Protein AF-A0A521SYB2-F1 (afdb_monomer_lite)

Radius of gyration: 20.26 Å; chains: 1; bounding box: 66×24×45 Å

Sequence (127 aa):
MSANQDSFREWINAKYIEWMMSMGKKRPLYAFAEFLGVTQATLSLWMSGRREPNHDHTFRLAKLFGPEIFVITKMFEGLDSRHKFVSENWQLIDEKDREQIIEIIERGLERKSNKLTSLKSADETGS

pLDDT: mean 84.71, std 14.53, range [30.47, 97.56]

Secondary structure (DSSP, 8-state):
------SHHHHHHHHHHHHHHHTTS---HHHHHHHHTS-HHHHHHHHTTS----HHHHHHHHHHH-THHHHHTTTTTT--HHHHHHHHHGGGS-HHHHHHHHHHHHHHHHHHHHHHHHHHHHHTT--

Structure (mmCIF, N/CA/C/O backbone):
data_AF-A0A521SYB2-F1
#
_entry.id   AF-A0A521SYB2-F1
#
loop_
_atom_site.group_PDB
_atom_site.id
_atom_site.type_symbol
_atom_site.label_atom_id
_atom_site.label_alt_id
_atom_site.label_comp_id
_atom_site.label_asym_id
_atom_site.label_entity_id
_atom_site.label_seq_id
_atom_site.pdbx_PDB_ins_code
_atom_site.Cartn_x
_atom_site.Cartn_y
_atom_site.Cartn_z
_atom_site.occupancy
_atom_site.B_iso_or_equiv
_atom_site.auth_seq_id
_atom_site.auth_comp_id
_atom_site.auth_asym_id
_atom_site.auth_atom_id
_atom_site.pdbx_PDB_model_num
ATOM 1 N N . MET A 1 1 ? 23.751 6.183 0.035 1.00 30.47 1 MET A N 1
ATOM 2 C CA . MET A 1 1 ? 22.923 7.394 -0.127 1.00 30.47 1 MET A CA 1
ATOM 3 C C . MET A 1 1 ? 21.590 6.947 -0.699 1.00 30.47 1 MET A C 1
ATOM 5 O O . MET A 1 1 ? 21.530 6.683 -1.891 1.00 30.47 1 MET A O 1
ATOM 9 N N . SER A 1 2 ? 20.572 6.742 0.137 1.00 38.06 2 SER A N 1
ATOM 10 C CA . SER A 1 2 ? 19.229 6.439 -0.370 1.00 38.06 2 SER A CA 1
ATOM 11 C C . SER A 1 2 ? 18.606 7.748 -0.833 1.00 38.06 2 SER A C 1
ATOM 13 O O . SER A 1 2 ? 18.546 8.700 -0.058 1.00 38.06 2 SER A O 1
ATOM 15 N N . ALA A 1 3 ? 18.248 7.818 -2.114 1.00 44.66 3 ALA A N 1
ATOM 16 C CA . ALA A 1 3 ? 17.574 8.971 -2.687 1.00 44.66 3 ALA A CA 1
ATOM 17 C C . ALA A 1 3 ? 16.296 9.262 -1.891 1.00 44.66 3 ALA A C 1
ATOM 19 O O . ALA A 1 3 ? 15.541 8.341 -1.578 1.00 44.66 3 ALA A O 1
ATOM 20 N N . ASN A 1 4 ? 16.083 10.534 -1.567 1.00 49.03 4 ASN A N 1
ATOM 21 C CA . ASN A 1 4 ? 14.836 11.038 -1.011 1.00 49.03 4 ASN A CA 1
ATOM 22 C C . ASN A 1 4 ? 13.726 10.727 -2.033 1.00 49.03 4 ASN A C 1
ATOM 24 O O . ASN A 1 4 ? 13.674 11.346 -3.094 1.00 49.03 4 ASN A O 1
ATOM 28 N N . GLN A 1 5 ? 12.945 9.671 -1.806 1.00 59.47 5 GLN A N 1
ATOM 29 C CA . GLN A 1 5 ? 11.836 9.302 -2.685 1.00 59.47 5 GLN A CA 1
ATOM 30 C C . GLN A 1 5 ? 10.593 10.030 -2.215 1.00 59.47 5 GLN A C 1
ATOM 32 O O . GLN A 1 5 ? 9.821 9.518 -1.408 1.00 59.47 5 GLN A O 1
ATOM 37 N N . ASP A 1 6 ? 10.426 11.240 -2.732 1.00 71.69 6 ASP A N 1
ATOM 38 C CA . ASP A 1 6 ? 9.353 12.136 -2.313 1.00 71.69 6 ASP A CA 1
ATOM 39 C C . ASP A 1 6 ? 8.010 11.795 -2.993 1.00 71.69 6 ASP A C 1
ATOM 41 O O . ASP A 1 6 ? 6.967 12.302 -2.584 1.00 71.69 6 ASP A O 1
ATOM 45 N N . SER A 1 7 ? 8.001 10.909 -4.005 1.00 88.69 7 SER A N 1
ATOM 46 C CA . SER A 1 7 ? 6.786 10.492 -4.722 1.00 88.69 7 SER A CA 1
ATOM 47 C C . SER A 1 7 ? 6.645 8.976 -4.914 1.00 88.69 7 SER A C 1
ATOM 49 O O . SER A 1 7 ? 7.619 8.251 -5.144 1.00 88.69 7 SER A O 1
ATOM 51 N N . PHE A 1 8 ? 5.395 8.490 -4.936 1.00 93.38 8 PHE A N 1
ATOM 52 C CA . PHE A 1 8 ? 5.083 7.087 -5.245 1.00 93.38 8 PHE A CA 1
ATOM 53 C C . PHE A 1 8 ? 5.659 6.633 -6.592 1.00 93.38 8 PHE A C 1
ATOM 55 O O . PHE A 1 8 ? 6.155 5.512 -6.710 1.00 93.38 8 PHE A O 1
ATOM 62 N N . ARG A 1 9 ? 5.646 7.513 -7.602 1.00 95.50 9 ARG A N 1
ATOM 63 C CA . ARG A 1 9 ? 6.233 7.248 -8.921 1.00 95.50 9 ARG A CA 1
ATOM 64 C C . ARG A 1 9 ? 7.713 6.885 -8.811 1.00 95.50 9 ARG A C 1
ATOM 66 O O . ARG A 1 9 ? 8.150 5.908 -9.412 1.00 95.50 9 ARG A O 1
ATOM 73 N N . GLU A 1 10 ? 8.503 7.679 -8.099 1.00 94.38 10 GLU A N 1
ATOM 74 C CA . GLU A 1 10 ? 9.941 7.418 -7.949 1.00 94.38 10 GLU A CA 1
ATOM 75 C C . GLU A 1 10 ? 10.190 6.136 -7.164 1.00 94.38 10 GLU A C 1
ATOM 77 O O . GLU A 1 10 ? 11.016 5.317 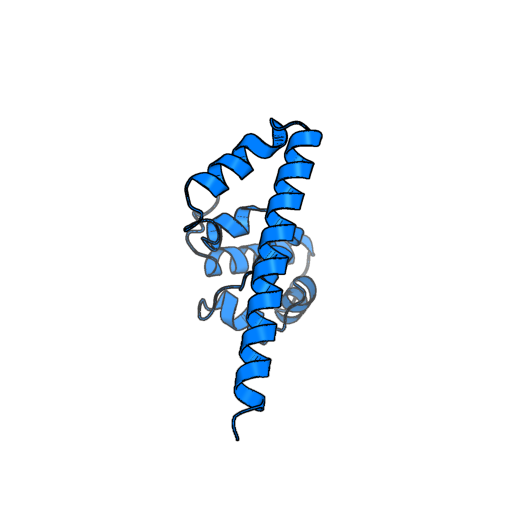-7.575 1.00 94.38 10 GLU A O 1
ATOM 82 N N . TRP A 1 11 ? 9.410 5.91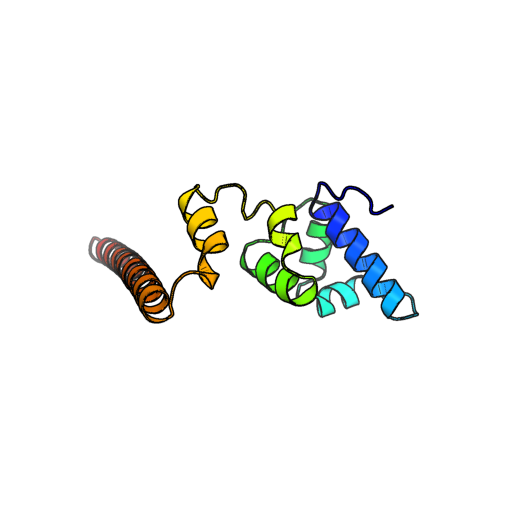8 -6.105 1.00 95.12 11 TRP A N 1
ATOM 83 C CA . TRP A 1 11 ? 9.489 4.703 -5.306 1.00 95.12 11 TRP A CA 1
ATOM 84 C C . TRP A 1 11 ? 9.205 3.443 -6.126 1.00 95.12 11 TRP A C 1
ATOM 86 O O . TRP A 1 11 ? 10.025 2.525 -6.141 1.00 95.12 11 TRP A O 1
ATOM 96 N N . ILE A 1 12 ? 8.109 3.398 -6.893 1.00 96.25 12 ILE A N 1
ATOM 97 C CA . ILE A 1 12 ? 7.763 2.194 -7.665 1.00 96.25 12 ILE A CA 1
ATOM 98 C C . ILE A 1 12 ? 8.771 1.920 -8.792 1.00 96.25 12 ILE A C 1
ATOM 100 O O . ILE A 1 12 ? 9.068 0.761 -9.089 1.00 96.25 12 ILE A O 1
ATOM 104 N N . ASN A 1 13 ? 9.356 2.969 -9.385 1.00 95.69 13 ASN A N 1
ATOM 105 C CA . ASN A 1 13 ? 10.437 2.829 -10.363 1.00 95.69 13 ASN A CA 1
ATOM 106 C C . ASN A 1 13 ? 11.703 2.232 -9.730 1.00 95.69 13 ASN A C 1
ATOM 108 O O . ASN A 1 13 ? 12.340 1.369 -10.333 1.00 95.69 13 ASN A O 1
ATOM 112 N N . ALA A 1 14 ? 12.058 2.634 -8.510 1.00 94.88 14 ALA A N 1
ATOM 113 C CA . ALA A 1 14 ? 13.192 2.041 -7.811 1.00 94.88 14 ALA A CA 1
ATOM 114 C C . ALA A 1 14 ? 12.928 0.595 -7.387 1.00 94.88 14 ALA A C 1
ATOM 116 O O . ALA A 1 14 ? 13.791 -0.251 -7.606 1.00 94.88 14 ALA A O 1
ATOM 117 N N . LYS A 1 15 ? 11.728 0.272 -6.884 1.00 95.06 15 LYS A N 1
ATOM 118 C CA . LYS A 1 15 ? 11.361 -1.118 -6.564 1.00 95.06 15 LYS A CA 1
ATOM 119 C C . LYS A 1 15 ? 11.429 -2.025 -7.789 1.00 95.06 15 LYS A C 1
ATOM 121 O O . LYS A 1 15 ? 11.872 -3.163 -7.671 1.0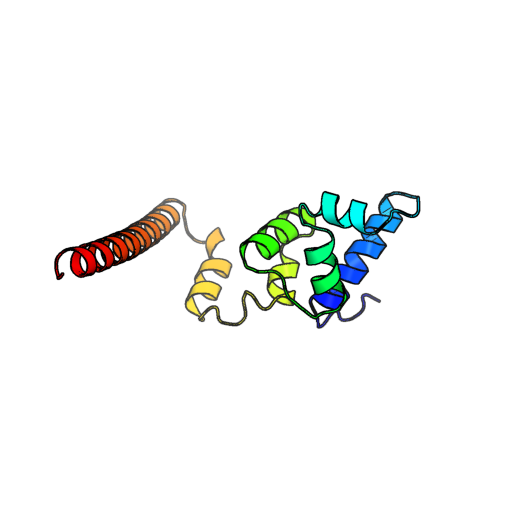0 95.06 15 LYS A O 1
ATOM 126 N N . TYR A 1 16 ? 11.068 -1.525 -8.974 1.00 95.12 16 TYR A N 1
ATOM 127 C CA . TYR A 1 16 ? 11.274 -2.262 -10.223 1.00 95.12 16 TYR A CA 1
ATOM 128 C C . TYR A 1 16 ? 12.758 -2.552 -10.478 1.00 95.12 16 TYR A C 1
ATOM 130 O O . TYR A 1 16 ? 13.119 -3.675 -10.823 1.00 95.12 16 TYR A O 1
ATOM 138 N N . ILE A 1 17 ? 13.627 -1.557 -10.285 1.00 93.50 17 ILE A N 1
ATOM 139 C CA . ILE A 1 17 ? 15.074 -1.705 -10.459 1.00 93.50 17 ILE A CA 1
ATOM 140 C C . ILE A 1 17 ? 15.655 -2.702 -9.443 1.00 93.50 17 ILE A C 1
ATOM 142 O O . ILE A 1 17 ? 16.373 -3.616 -9.842 1.00 93.50 17 ILE A O 1
ATOM 146 N N . GLU A 1 18 ? 15.309 -2.580 -8.162 1.00 93.69 18 GLU A N 1
ATOM 147 C CA . GLU A 1 18 ? 15.717 -3.507 -7.096 1.00 93.69 18 GLU A CA 1
ATOM 148 C C . GLU A 1 18 ? 15.271 -4.944 -7.395 1.00 93.69 18 GLU A C 1
ATOM 150 O O . GLU A 1 18 ? 16.069 -5.881 -7.331 1.00 93.69 18 GLU A O 1
ATOM 155 N N . TRP A 1 19 ? 14.010 -5.117 -7.797 1.00 94.31 19 TRP A N 1
ATOM 156 C CA . TRP A 1 19 ? 13.450 -6.410 -8.181 1.00 94.31 19 TRP A CA 1
ATOM 157 C C . TRP A 1 19 ? 14.128 -6.999 -9.426 1.00 94.31 19 TRP A C 1
ATOM 159 O O . TRP A 1 19 ? 14.390 -8.198 -9.490 1.00 94.31 19 TRP A O 1
ATOM 169 N N . MET A 1 20 ? 14.473 -6.174 -10.419 1.00 92.25 20 MET A N 1
ATOM 170 C CA . MET A 1 20 ? 15.253 -6.636 -11.570 1.00 92.25 20 MET A CA 1
ATOM 171 C C . MET A 1 20 ? 16.657 -7.092 -11.161 1.00 92.25 20 MET A C 1
ATOM 173 O O . MET A 1 20 ? 17.139 -8.104 -11.674 1.00 92.25 20 MET A O 1
ATOM 177 N N . MET A 1 21 ? 17.314 -6.361 -10.254 1.00 90.31 21 MET A N 1
ATOM 178 C CA . MET A 1 21 ? 18.651 -6.712 -9.774 1.00 90.31 21 MET A CA 1
ATOM 179 C C . MET A 1 21 ? 18.644 -8.024 -8.984 1.00 90.31 21 MET A C 1
ATOM 181 O O . MET A 1 21 ? 19.523 -8.858 -9.200 1.00 90.31 21 MET A O 1
ATOM 185 N N . SER A 1 22 ? 17.634 -8.258 -8.139 1.00 90.81 22 SER A N 1
ATOM 186 C CA . SER A 1 22 ? 17.533 -9.492 -7.344 1.00 90.81 22 SER A CA 1
ATOM 187 C C . SER A 1 22 ? 17.323 -10.751 -8.195 1.00 90.81 22 SER A C 1
ATOM 189 O O . SER A 1 22 ? 17.715 -11.844 -7.797 1.00 90.81 22 SER A O 1
ATOM 191 N N . MET A 1 23 ? 16.762 -10.605 -9.399 1.00 87.88 23 MET A N 1
ATOM 192 C CA . MET A 1 23 ? 16.523 -11.708 -10.336 1.00 87.88 23 MET A CA 1
ATOM 193 C C . MET A 1 23 ? 17.751 -12.084 -11.185 1.00 87.88 23 MET A C 1
ATOM 195 O O . MET A 1 23 ? 17.687 -13.054 -11.945 1.00 87.88 23 MET A O 1
ATOM 199 N N . GLY A 1 24 ? 18.844 -11.311 -11.127 1.00 83.25 24 GLY A N 1
ATOM 200 C CA . GLY A 1 24 ? 20.096 -11.579 -11.853 1.00 83.25 24 GLY A CA 1
ATOM 201 C C . GLY A 1 24 ? 20.010 -11.490 -13.386 1.00 83.25 24 GLY A C 1
ATOM 202 O O . GLY A 1 24 ? 20.988 -11.769 -14.077 1.00 83.25 24 GLY A O 1
ATOM 203 N N . LYS A 1 25 ? 18.856 -11.109 -13.948 1.00 82.62 25 LYS A N 1
ATOM 204 C CA . LYS A 1 25 ? 18.644 -10.929 -15.392 1.00 82.62 25 LYS A CA 1
ATOM 205 C C . LYS A 1 25 ? 17.607 -9.849 -15.667 1.00 82.62 25 LYS A C 1
ATOM 207 O O . LYS A 1 25 ? 16.662 -9.682 -14.899 1.00 82.62 25 LYS A O 1
ATOM 212 N N . LYS A 1 26 ? 17.740 -9.167 -16.811 1.00 80.31 26 LYS A N 1
ATOM 213 C CA . LYS A 1 26 ? 16.740 -8.194 -17.274 1.00 80.31 26 LYS A CA 1
ATOM 214 C C . LYS A 1 26 ? 15.383 -8.885 -17.403 1.00 80.31 26 LYS A C 1
ATOM 216 O O . LYS A 1 26 ? 15.237 -9.845 -18.162 1.00 80.31 26 LYS A O 1
ATOM 221 N N . ARG A 1 27 ? 14.395 -8.393 -16.659 1.00 88.44 27 ARG A N 1
ATOM 222 C CA . ARG A 1 27 ? 12.999 -8.808 -16.780 1.00 88.44 27 ARG A CA 1
ATOM 223 C C . ARG A 1 27 ? 12.185 -7.665 -17.380 1.00 88.44 27 ARG A C 1
ATOM 225 O O . ARG A 1 27 ? 12.483 -6.509 -17.106 1.00 88.44 27 ARG A O 1
ATOM 232 N N . PRO A 1 28 ? 11.201 -7.978 -18.229 1.00 92.12 28 PRO A N 1
ATOM 233 C CA . PRO A 1 28 ? 10.330 -6.977 -18.822 1.00 92.12 28 PRO A CA 1
ATOM 234 C C . PRO A 1 28 ? 9.312 -6.462 -17.803 1.00 92.12 28 PRO A C 1
ATOM 236 O O . PRO A 1 28 ? 8.984 -7.135 -16.824 1.00 92.12 28 PRO A O 1
ATOM 239 N N . LEU A 1 29 ? 8.748 -5.291 -18.091 1.00 91.25 29 LEU A N 1
ATOM 240 C CA . LEU A 1 29 ? 7.821 -4.610 -17.193 1.00 91.25 29 LEU A CA 1
ATOM 241 C C . LEU A 1 29 ? 6.549 -5.422 -16.884 1.00 91.25 29 LEU A C 1
ATOM 243 O O . LEU A 1 29 ? 6.033 -5.349 -15.772 1.00 91.25 29 LEU A O 1
ATOM 247 N N . TYR A 1 30 ? 6.056 -6.222 -17.836 1.00 94.94 30 TYR A N 1
ATOM 248 C CA . TYR A 1 30 ? 4.871 -7.058 -17.611 1.00 94.94 30 TYR A CA 1
ATOM 249 C C . TYR A 1 30 ? 5.101 -8.098 -16.503 1.00 94.94 30 TYR A C 1
ATOM 251 O O . TYR A 1 30 ? 4.202 -8.342 -15.709 1.00 94.94 30 TYR A O 1
ATOM 259 N N . ALA A 1 31 ? 6.314 -8.648 -16.392 1.00 95.56 31 ALA A N 1
ATOM 260 C CA . ALA A 1 31 ? 6.638 -9.631 -15.363 1.00 95.56 31 ALA A CA 1
ATOM 261 C C . ALA A 1 31 ? 6.668 -8.987 -13.969 1.00 95.56 31 ALA A C 1
ATOM 263 O O . ALA A 1 31 ? 6.329 -9.627 -12.977 1.00 95.56 31 ALA A O 1
ATOM 264 N N . PHE A 1 32 ? 7.037 -7.703 -13.890 1.00 96.31 32 PHE A N 1
ATOM 265 C CA . PHE A 1 32 ? 6.907 -6.951 -12.648 1.00 96.31 32 PHE A CA 1
ATOM 266 C C . PHE A 1 32 ? 5.435 -6.688 -12.316 1.00 96.31 32 PHE A C 1
ATOM 268 O O . PHE A 1 32 ? 5.034 -6.875 -11.176 1.00 96.31 32 PHE A O 1
ATOM 275 N N . ALA A 1 33 ? 4.599 -6.346 -13.302 1.00 96.88 33 ALA A N 1
ATOM 276 C CA . ALA A 1 33 ? 3.158 -6.186 -13.085 1.00 96.88 33 ALA A CA 1
ATOM 277 C C . ALA A 1 33 ? 2.510 -7.465 -12.526 1.00 96.88 33 ALA A C 1
ATOM 279 O O . ALA A 1 33 ? 1.755 -7.395 -11.557 1.00 96.88 33 ALA A O 1
ATOM 280 N N . GLU A 1 34 ? 2.873 -8.626 -13.077 1.00 96.12 34 GLU A N 1
ATOM 281 C CA . GLU A 1 34 ? 2.443 -9.937 -12.576 1.00 96.12 34 GLU A CA 1
ATOM 282 C C . GLU A 1 34 ? 2.907 -10.184 -11.138 1.00 96.12 34 GLU A C 1
ATOM 284 O O . GLU A 1 34 ? 2.100 -10.582 -10.302 1.00 96.12 34 GLU A O 1
ATOM 289 N N . PHE A 1 35 ? 4.172 -9.885 -10.822 1.00 95.00 35 PHE A N 1
ATOM 290 C CA . PHE A 1 35 ? 4.703 -9.991 -9.459 1.00 95.00 35 PHE A CA 1
ATOM 291 C C . PHE A 1 35 ? 3.929 -9.118 -8.458 1.00 95.00 35 PHE A C 1
ATOM 293 O O . PHE A 1 35 ? 3.667 -9.541 -7.335 1.00 95.00 35 PHE A O 1
ATOM 300 N N . LEU A 1 36 ? 3.521 -7.919 -8.876 1.00 95.75 36 LEU A N 1
ATOM 301 C CA . LEU A 1 36 ? 2.706 -7.010 -8.069 1.00 95.75 36 LEU A CA 1
ATOM 302 C C . LEU A 1 36 ? 1.218 -7.402 -8.016 1.00 95.75 36 LEU A C 1
ATOM 304 O O . LEU A 1 36 ? 0.458 -6.817 -7.242 1.00 95.75 36 LEU A O 1
ATOM 308 N N . GLY A 1 37 ? 0.779 -8.350 -8.849 1.00 95.50 37 GLY A N 1
ATOM 309 C CA . GLY A 1 37 ? -0.624 -8.739 -8.976 1.00 95.50 37 GLY A CA 1
ATOM 310 C C . GLY A 1 37 ? -1.509 -7.654 -9.598 1.00 95.50 37 GLY A C 1
ATOM 311 O O . GLY A 1 37 ? -2.672 -7.521 -9.209 1.00 95.50 37 GLY A O 1
ATOM 312 N N . VAL A 1 38 ? -0.972 -6.858 -10.532 1.00 96.44 38 VAL A N 1
ATOM 313 C CA . VAL A 1 38 ? -1.700 -5.792 -11.245 1.00 96.44 38 VAL A CA 1
ATOM 314 C C . VAL A 1 38 ? -1.559 -5.917 -12.758 1.00 96.44 38 VAL A C 1
ATOM 316 O O . VAL A 1 38 ? -0.665 -6.582 -13.274 1.00 96.44 38 VAL A O 1
ATOM 319 N N . THR A 1 39 ? -2.432 -5.237 -13.504 1.00 96.75 39 THR A N 1
ATOM 320 C CA . THR A 1 39 ? -2.293 -5.175 -14.965 1.00 96.75 39 THR A CA 1
ATOM 321 C C . THR A 1 39 ? -1.087 -4.323 -15.369 1.00 96.75 39 THR A C 1
ATOM 323 O O . THR A 1 39 ? -0.731 -3.353 -14.691 1.00 96.75 39 THR A O 1
ATOM 326 N N . GLN A 1 40 ? -0.496 -4.618 -16.529 1.00 96.31 40 GLN A N 1
ATOM 327 C CA . GLN A 1 40 ? 0.583 -3.799 -17.090 1.00 96.31 40 GLN A CA 1
ATOM 328 C C . GLN A 1 40 ? 0.145 -2.344 -17.334 1.00 96.31 40 GLN A C 1
ATOM 330 O O . GLN A 1 40 ? 0.939 -1.423 -17.144 1.00 96.31 40 GLN A O 1
ATOM 335 N N . ALA A 1 41 ? -1.120 -2.120 -17.705 1.00 96.88 41 ALA A N 1
ATOM 336 C CA . ALA A 1 41 ? -1.675 -0.780 -17.879 1.00 96.88 41 ALA A CA 1
ATOM 337 C C . ALA A 1 41 ? -1.693 -0.001 -16.553 1.00 96.88 41 ALA A C 1
ATOM 339 O O . ALA A 1 41 ? -1.251 1.146 -16.509 1.00 96.88 41 ALA A O 1
ATOM 340 N N . THR A 1 42 ? -2.129 -0.641 -15.461 1.00 97.06 42 THR A N 1
ATOM 341 C CA . THR A 1 42 ? -2.090 -0.059 -14.110 1.00 97.06 42 THR A CA 1
ATOM 342 C C . THR A 1 42 ? -0.667 0.345 -13.732 1.00 97.06 42 THR A C 1
ATOM 344 O O . THR A 1 42 ? -0.433 1.494 -13.360 1.00 97.06 42 THR A O 1
ATOM 347 N N . LEU A 1 43 ? 0.294 -0.568 -13.896 1.00 97.56 43 LEU A N 1
ATOM 348 C CA . LEU A 1 43 ? 1.694 -0.305 -13.575 1.00 97.56 43 LEU A CA 1
ATOM 349 C C . LEU A 1 43 ? 2.293 0.820 -14.436 1.00 97.56 43 LEU A C 1
ATOM 351 O O . LEU A 1 43 ? 3.043 1.655 -13.937 1.00 97.56 43 LEU A O 1
ATOM 355 N N . SER A 1 44 ? 1.935 0.893 -15.719 1.00 96.75 44 SER A N 1
ATOM 356 C CA . SER A 1 44 ? 2.391 1.969 -16.606 1.00 96.75 44 SER A CA 1
ATOM 357 C C . SER A 1 44 ? 1.888 3.348 -16.152 1.00 96.75 44 SER A C 1
ATOM 359 O O . SER A 1 44 ? 2.648 4.322 -16.141 1.00 96.75 44 SER A O 1
ATOM 361 N N . LEU A 1 45 ? 0.630 3.444 -15.705 1.00 97.50 45 LEU A N 1
ATOM 362 C CA . LEU A 1 45 ? 0.082 4.687 -15.150 1.00 97.50 45 LEU A CA 1
ATOM 363 C C . LEU A 1 45 ? 0.793 5.099 -13.854 1.00 97.50 45 LEU A C 1
ATOM 365 O O . LEU A 1 45 ? 1.063 6.283 -13.654 1.00 97.50 45 LEU A O 1
ATOM 369 N N . TRP A 1 46 ? 1.143 4.126 -13.015 1.00 97.12 46 TRP A N 1
ATOM 370 C CA . TRP A 1 46 ? 1.903 4.335 -11.782 1.00 97.12 46 TRP A CA 1
ATOM 371 C C . TRP A 1 46 ? 3.315 4.851 -12.048 1.00 97.12 46 TRP A C 1
ATOM 373 O O . TRP A 1 46 ? 3.714 5.885 -11.517 1.00 97.12 46 TRP A O 1
ATOM 383 N N . MET A 1 47 ? 4.059 4.185 -12.931 1.00 95.81 47 MET A N 1
ATOM 384 C CA . MET A 1 47 ? 5.445 4.554 -13.238 1.00 95.81 47 MET A CA 1
ATOM 385 C C . MET A 1 47 ? 5.568 5.870 -14.007 1.00 95.81 47 MET A C 1
ATOM 387 O O . MET A 1 47 ? 6.610 6.519 -13.935 1.00 95.81 47 MET A O 1
ATOM 391 N N . SER A 1 48 ? 4.512 6.289 -14.709 1.00 96.12 48 SER A N 1
ATOM 392 C CA . SER A 1 48 ? 4.438 7.617 -15.333 1.00 96.12 48 SER A CA 1
ATOM 393 C C . SER A 1 48 ? 3.966 8.711 -14.370 1.00 96.12 48 SER A C 1
ATOM 395 O O . SER A 1 48 ? 4.072 9.892 -14.696 1.00 96.12 48 SER A O 1
ATOM 397 N N . GLY A 1 49 ? 3.459 8.348 -13.187 1.00 94.44 49 GLY A N 1
ATOM 398 C CA . GLY A 1 49 ? 2.861 9.281 -12.228 1.00 94.44 49 GLY A CA 1
ATOM 399 C C . GLY A 1 49 ? 1.506 9.835 -12.670 1.00 94.44 49 GLY A C 1
ATOM 400 O O . GLY A 1 49 ? 1.022 10.797 -12.086 1.00 94.44 49 GLY A O 1
ATOM 401 N N . ARG A 1 50 ? 0.876 9.248 -13.696 1.00 94.56 50 ARG A N 1
ATOM 402 C CA . ARG A 1 50 ? -0.477 9.631 -14.135 1.00 94.56 50 ARG A CA 1
ATOM 403 C C . ARG A 1 50 ? -1.557 9.171 -13.161 1.00 94.56 50 ARG A C 1
ATOM 405 O O . ARG A 1 50 ? -2.680 9.663 -13.222 1.00 94.56 50 ARG A O 1
ATOM 412 N N . ARG A 1 51 ? -1.247 8.182 -12.322 1.00 93.75 51 ARG A N 1
ATOM 413 C CA . ARG A 1 51 ? -2.161 7.628 -11.327 1.00 93.75 51 ARG A CA 1
ATOM 414 C C . ARG A 1 51 ? -1.382 7.096 -10.131 1.00 93.75 51 ARG A C 1
ATOM 416 O O . ARG A 1 51 ? -0.328 6.497 -10.311 1.00 93.75 51 ARG A O 1
ATOM 423 N N . GLU A 1 52 ? -1.954 7.236 -8.946 1.00 92.38 52 GLU A N 1
ATOM 424 C CA . GLU A 1 52 ? -1.478 6.604 -7.712 1.00 92.38 52 GLU A CA 1
ATOM 425 C C . GLU A 1 52 ? -2.273 5.323 -7.386 1.00 92.38 52 GLU A C 1
ATOM 427 O O . GLU A 1 52 ? -3.367 5.105 -7.930 1.00 92.38 52 GLU A O 1
ATOM 432 N N . PRO A 1 53 ? -1.738 4.417 -6.550 1.00 93.50 53 PRO A N 1
ATOM 433 C CA . PRO A 1 53 ? -2.466 3.245 -6.094 1.00 93.50 53 PRO A CA 1
ATOM 434 C C . PRO A 1 53 ? -3.656 3.683 -5.238 1.00 93.50 53 PRO A C 1
ATOM 436 O O . PRO A 1 53 ? -3.620 4.686 -4.534 1.00 93.50 53 PRO A O 1
ATOM 439 N N . ASN A 1 54 ? -4.735 2.909 -5.300 1.00 89.44 54 ASN A N 1
ATOM 440 C CA . ASN A 1 54 ? -5.835 3.055 -4.350 1.00 89.44 54 ASN A CA 1
ATOM 441 C C . ASN A 1 54 ? -5.520 2.262 -3.068 1.00 89.44 54 ASN A C 1
ATOM 443 O O . ASN A 1 54 ? -4.513 1.561 -3.005 1.00 89.44 54 ASN A O 1
ATOM 447 N N . HIS A 1 55 ? -6.422 2.306 -2.084 1.00 85.25 55 HIS A N 1
ATOM 448 C CA . HIS A 1 55 ? -6.280 1.553 -0.832 1.00 85.25 55 HIS A CA 1
ATOM 449 C C . HIS A 1 55 ? -5.932 0.071 -1.031 1.00 85.25 55 HIS A C 1
ATOM 451 O O . HIS A 1 55 ? -4.945 -0.388 -0.463 1.00 85.25 55 HIS A O 1
ATOM 457 N N . ASP A 1 56 ? -6.684 -0.670 -1.854 1.00 87.19 56 ASP A N 1
ATOM 458 C CA . ASP A 1 56 ? -6.428 -2.105 -2.065 1.00 87.19 56 ASP A CA 1
ATOM 459 C C . ASP A 1 56 ? -5.027 -2.360 -2.643 1.00 87.19 56 ASP A C 1
ATOM 461 O O . ASP A 1 56 ? -4.274 -3.196 -2.142 1.00 87.19 56 ASP A O 1
ATOM 465 N N . HIS A 1 57 ? -4.631 -1.583 -3.651 1.00 93.75 57 HIS A N 1
ATOM 466 C CA . HIS A 1 57 ? -3.299 -1.680 -4.236 1.00 93.75 57 HIS A CA 1
ATOM 467 C C . HIS A 1 57 ? -2.197 -1.319 -3.232 1.00 93.75 57 HIS A C 1
ATOM 469 O O . HIS A 1 57 ? -1.203 -2.037 -3.153 1.00 93.75 57 HIS A O 1
ATOM 475 N N . THR A 1 58 ? -2.370 -0.263 -2.435 1.00 92.06 58 THR A N 1
ATOM 476 C CA . THR A 1 58 ? -1.395 0.130 -1.408 1.00 92.06 58 THR A CA 1
ATOM 477 C C . THR A 1 58 ? -1.227 -0.964 -0.357 1.00 92.06 58 THR A C 1
ATOM 479 O O . THR A 1 58 ? -0.097 -1.309 -0.022 1.00 92.06 58 THR A O 1
ATOM 482 N N . PHE A 1 59 ? -2.317 -1.590 0.098 1.00 87.19 59 PHE A N 1
ATOM 483 C CA . PHE A 1 59 ? -2.245 -2.725 1.023 1.00 87.19 59 PHE A CA 1
ATOM 484 C C . PHE A 1 59 ? -1.495 -3.924 0.431 1.00 87.19 59 PHE A C 1
ATOM 486 O O . PHE A 1 59 ? -0.691 -4.548 1.124 1.00 87.19 59 PHE A O 1
ATOM 493 N N . ARG A 1 60 ? -1.720 -4.258 -0.845 1.00 91.69 60 ARG A N 1
ATOM 494 C CA . ARG A 1 60 ? -0.984 -5.348 -1.513 1.00 91.69 60 ARG A CA 1
ATOM 495 C C . ARG A 1 60 ? 0.502 -5.040 -1.627 1.00 91.69 60 ARG A C 1
ATOM 497 O O . ARG A 1 60 ? 1.330 -5.883 -1.299 1.00 91.69 60 ARG A O 1
ATOM 504 N N . LEU A 1 61 ? 0.836 -3.827 -2.049 1.00 94.25 61 LEU A N 1
ATOM 505 C CA . LEU A 1 61 ? 2.219 -3.384 -2.155 1.00 94.25 61 LEU A CA 1
ATOM 506 C C . LEU A 1 61 ? 2.907 -3.356 -0.782 1.00 94.25 61 LEU A C 1
ATOM 508 O O . LEU A 1 61 ? 4.069 -3.739 -0.690 1.00 94.25 61 LEU A O 1
ATOM 512 N N . ALA A 1 62 ? 2.187 -3.009 0.289 1.00 92.19 62 ALA A N 1
ATOM 513 C CA . ALA A 1 62 ? 2.714 -3.059 1.650 1.00 92.19 62 ALA A CA 1
ATOM 514 C C . ALA A 1 62 ? 3.068 -4.487 2.094 1.00 92.19 62 ALA A C 1
ATOM 516 O O . ALA A 1 62 ? 4.070 -4.688 2.775 1.00 92.19 62 ALA A O 1
ATOM 517 N N . LYS A 1 63 ? 2.296 -5.498 1.669 1.00 90.44 63 LYS A N 1
ATOM 518 C CA . LYS A 1 63 ? 2.629 -6.912 1.921 1.00 90.44 63 LYS A CA 1
ATOM 519 C C . LYS A 1 63 ? 3.900 -7.361 1.194 1.00 90.44 63 LYS A C 1
ATOM 521 O O . LYS A 1 63 ? 4.575 -8.260 1.681 1.00 90.44 63 LYS A O 1
ATOM 526 N N . LEU A 1 64 ? 4.208 -6.769 0.038 1.00 93.31 64 LEU A N 1
ATOM 527 C CA . LEU A 1 64 ? 5.378 -7.126 -0.773 1.00 93.31 64 LEU A CA 1
ATOM 528 C C . LEU A 1 64 ? 6.645 -6.377 -0.353 1.00 93.31 64 LEU A C 1
ATOM 530 O O . LEU A 1 64 ? 7.725 -6.960 -0.351 1.00 93.31 64 LEU A O 1
ATOM 534 N N . PHE A 1 65 ? 6.519 -5.091 -0.025 1.00 92.88 65 PHE A N 1
ATOM 535 C CA . PHE A 1 65 ? 7.663 -4.193 0.152 1.00 92.88 65 PHE A CA 1
ATOM 536 C C . PHE A 1 65 ? 7.763 -3.563 1.539 1.00 92.88 65 PHE A C 1
ATOM 538 O O . PHE A 1 65 ? 8.769 -2.928 1.829 1.00 92.88 65 PHE A O 1
ATOM 545 N N . GLY A 1 66 ? 6.759 -3.745 2.396 1.00 89.12 66 GLY A N 1
ATOM 546 C CA . GLY A 1 66 ? 6.723 -3.177 3.738 1.00 89.12 66 GLY A CA 1
ATOM 547 C C . GLY A 1 66 ? 5.846 -1.924 3.867 1.00 89.12 66 GLY A C 1
ATOM 548 O O . GLY A 1 66 ? 5.343 -1.377 2.882 1.00 89.12 66 GLY A O 1
ATOM 549 N N . PRO A 1 67 ? 5.632 -1.456 5.109 1.00 85.81 67 PRO A N 1
ATOM 550 C CA . PRO A 1 67 ? 4.654 -0.414 5.432 1.00 85.81 67 PRO A CA 1
ATOM 551 C C . PRO A 1 67 ? 5.057 0.998 4.978 1.00 85.81 67 PRO A C 1
ATOM 553 O O . PRO A 1 67 ? 4.226 1.903 5.004 1.00 85.81 67 PRO A O 1
ATOM 556 N N . GLU A 1 68 ? 6.300 1.205 4.535 1.00 85.19 68 GLU A N 1
ATOM 557 C CA . GLU A 1 68 ? 6.810 2.486 4.021 1.00 85.19 68 GLU A CA 1
ATOM 558 C C . GLU A 1 68 ? 5.923 3.099 2.929 1.00 85.19 68 GLU A C 1
ATOM 560 O O . GLU A 1 68 ? 5.768 4.319 2.857 1.00 85.19 68 GLU A O 1
ATOM 565 N N . ILE A 1 69 ? 5.259 2.261 2.126 1.00 88.50 69 ILE A N 1
ATOM 566 C CA . ILE A 1 69 ? 4.376 2.730 1.060 1.00 88.50 69 ILE A CA 1
ATOM 567 C C . ILE A 1 69 ? 3.208 3.578 1.581 1.00 88.50 69 ILE A C 1
ATOM 569 O O . ILE A 1 69 ? 2.750 4.478 0.879 1.00 88.50 69 ILE A O 1
ATOM 573 N N . PHE A 1 70 ? 2.728 3.353 2.805 1.00 86.50 70 PHE A N 1
ATOM 574 C CA . PHE A 1 70 ? 1.639 4.157 3.362 1.00 86.50 70 PHE A CA 1
ATOM 575 C C . PHE A 1 70 ? 2.054 5.609 3.629 1.00 86.50 70 PHE A C 1
ATOM 577 O O . PHE A 1 70 ? 1.229 6.514 3.509 1.00 86.50 70 PHE A O 1
ATOM 584 N N . VAL A 1 71 ? 3.333 5.837 3.943 1.00 85.44 71 VAL A N 1
ATOM 585 C CA . VAL A 1 71 ? 3.906 7.184 4.071 1.00 85.44 71 VAL A CA 1
ATOM 586 C C . VAL A 1 71 ? 4.033 7.821 2.689 1.00 85.44 71 VAL A C 1
ATOM 588 O O . VAL A 1 71 ? 3.592 8.945 2.481 1.00 85.44 71 VAL A O 1
ATOM 591 N N . ILE A 1 72 ? 4.556 7.068 1.721 1.00 88.19 72 ILE A N 1
ATOM 592 C CA . ILE A 1 72 ? 4.824 7.546 0.355 1.00 88.19 72 ILE A CA 1
ATOM 593 C C . ILE A 1 72 ? 3.541 7.897 -0.399 1.00 88.19 72 ILE A C 1
ATOM 595 O O . ILE A 1 72 ? 3.482 8.893 -1.111 1.00 88.19 72 ILE A O 1
ATOM 599 N N . THR A 1 73 ? 2.499 7.085 -0.231 1.00 86.38 73 THR A N 1
ATOM 600 C CA . THR A 1 73 ? 1.168 7.331 -0.809 1.00 86.38 73 THR A CA 1
ATOM 601 C C . THR A 1 73 ? 0.356 8.324 0.006 1.00 86.38 73 THR A C 1
ATOM 603 O O . THR A 1 73 ? -0.804 8.564 -0.321 1.00 86.38 73 THR A O 1
ATOM 606 N N . LYS A 1 74 ? 0.932 8.865 1.092 1.00 83.06 74 LYS A N 1
ATOM 607 C CA . LYS A 1 74 ? 0.267 9.817 1.983 1.00 83.06 74 LYS A CA 1
ATOM 608 C C . LYS A 1 74 ? -1.078 9.287 2.479 1.00 83.06 74 LYS A C 1
ATOM 610 O O . LYS A 1 74 ? -1.950 10.044 2.876 1.00 83.06 74 LYS A O 1
ATOM 615 N N . MET A 1 75 ? -1.242 7.966 2.509 1.00 74.12 75 MET A N 1
ATOM 616 C CA . MET A 1 75 ? -2.476 7.308 2.933 1.00 74.12 75 MET A CA 1
ATOM 617 C C . MET A 1 75 ? -2.716 7.492 4.435 1.00 74.12 75 MET A C 1
ATOM 619 O O . MET A 1 75 ? -3.827 7.310 4.927 1.00 74.12 75 MET A O 1
ATOM 623 N N . PHE A 1 76 ? -1.666 7.892 5.153 1.00 64.62 76 PHE A N 1
ATOM 624 C CA . PHE A 1 76 ? -1.737 8.358 6.526 1.00 64.62 76 PHE A CA 1
ATOM 625 C C . PHE A 1 76 ? -1.879 9.886 6.673 1.00 64.62 76 PHE A C 1
ATOM 627 O O . PHE A 1 76 ? -2.220 10.350 7.762 1.00 64.62 76 PHE A O 1
ATOM 634 N N . GLU A 1 77 ? -1.679 10.681 5.614 1.00 57.88 77 GLU A N 1
ATOM 635 C CA . GLU A 1 77 ? -1.978 12.118 5.633 1.00 57.88 77 GLU A CA 1
ATOM 636 C C . GLU A 1 77 ? -3.500 12.302 5.563 1.00 57.88 77 GLU A C 1
ATOM 638 O O . GLU A 1 77 ? -4.136 12.066 4.542 1.00 57.88 77 GLU A O 1
ATOM 643 N N . GLY A 1 78 ? -4.101 12.681 6.690 1.00 50.50 78 GLY A N 1
ATOM 644 C CA . GLY A 1 78 ? -5.558 12.752 6.847 1.00 50.50 78 GLY A CA 1
ATOM 645 C C . GLY A 1 78 ? -6.106 11.773 7.881 1.00 50.50 78 GLY A C 1
ATOM 646 O O . GLY A 1 78 ? -7.285 11.848 8.226 1.00 50.50 78 GLY A O 1
ATOM 647 N N . LEU A 1 79 ? -5.255 10.907 8.441 1.00 53.44 79 LEU A N 1
ATOM 648 C CA . LEU A 1 79 ? -5.562 10.289 9.719 1.00 53.44 79 LEU A CA 1
ATOM 649 C C . LEU A 1 79 ? -5.626 11.393 10.762 1.00 53.44 79 LEU A C 1
ATOM 651 O O . LEU A 1 79 ? -4.625 12.056 11.045 1.00 53.44 79 LEU A O 1
ATOM 655 N N . ASP A 1 80 ? -6.811 11.606 11.321 1.00 66.06 80 ASP A N 1
ATOM 656 C CA . ASP A 1 80 ? -6.916 12.495 12.460 1.00 66.06 80 ASP A CA 1
ATOM 657 C C . ASP A 1 80 ? -6.028 11.981 13.609 1.00 66.06 80 ASP A C 1
ATOM 659 O O . ASP A 1 80 ? -5.638 10.806 13.670 1.00 66.06 80 ASP A O 1
ATOM 663 N N . SER A 1 81 ? -5.682 12.886 14.521 1.00 70.00 81 SER A N 1
ATOM 664 C CA . SER A 1 81 ? -4.785 12.612 15.646 1.00 70.00 81 SER A CA 1
ATOM 665 C C . SER A 1 81 ? -5.172 11.371 16.461 1.00 70.00 81 SER A C 1
ATOM 667 O O . SER A 1 81 ? -4.300 10.759 17.075 1.00 70.00 81 SER A O 1
ATOM 669 N N . ARG A 1 82 ? -6.442 10.946 16.433 1.00 77.88 82 ARG A N 1
ATOM 670 C CA . ARG A 1 82 ? -6.945 9.772 17.152 1.00 77.88 82 ARG A CA 1
ATOM 671 C C . ARG A 1 82 ? -6.518 8.474 16.481 1.00 77.88 82 ARG A C 1
ATOM 673 O O . ARG A 1 82 ? -6.122 7.551 17.182 1.00 77.88 82 ARG A O 1
ATOM 680 N N . HIS A 1 83 ? -6.535 8.389 15.151 1.00 75.56 83 HIS A N 1
ATOM 681 C CA . HIS A 1 83 ? -6.075 7.170 14.477 1.00 75.56 83 HIS A CA 1
ATOM 682 C C . HIS A 1 83 ? -4.568 6.967 14.665 1.00 75.56 83 HIS A C 1
ATOM 684 O O . HIS A 1 83 ? -4.125 5.852 14.941 1.00 75.56 83 HIS A O 1
ATOM 690 N N . LYS A 1 84 ? -3.777 8.045 14.577 1.00 72.31 84 LYS A N 1
ATOM 691 C CA . LYS A 1 84 ? -2.341 7.986 14.885 1.00 72.31 84 LYS A CA 1
ATOM 692 C C . LYS A 1 84 ? -2.109 7.509 16.322 1.00 72.31 84 LYS A C 1
ATOM 694 O O . LYS A 1 84 ? -1.352 6.567 16.530 1.00 72.31 84 LYS A O 1
ATOM 699 N N . PHE A 1 85 ? -2.827 8.093 17.283 1.00 81.00 85 PHE A N 1
ATOM 700 C CA . PHE A 1 85 ? -2.746 7.713 18.692 1.00 81.00 85 PHE A CA 1
ATOM 701 C C . PHE A 1 85 ? -3.051 6.226 18.915 1.00 81.00 85 PHE A C 1
ATOM 703 O O . PHE A 1 85 ? -2.267 5.535 19.560 1.00 81.00 85 PHE A O 1
ATOM 710 N N . VAL A 1 86 ? -4.145 5.707 18.347 1.00 85.94 86 VAL A N 1
ATOM 711 C CA . VAL A 1 86 ? -4.499 4.284 18.483 1.00 85.94 86 VAL A CA 1
ATOM 712 C C . VAL A 1 86 ? -3.425 3.391 17.860 1.00 85.94 86 VAL A C 1
ATOM 714 O O . VAL A 1 86 ? -3.012 2.420 18.486 1.00 85.94 86 VAL A O 1
ATOM 717 N N . SER A 1 87 ? -2.921 3.731 16.670 1.00 81.38 87 SER A N 1
ATOM 718 C CA . SER A 1 87 ? -1.896 2.930 15.990 1.00 81.38 87 SER A CA 1
ATOM 719 C C . SER A 1 87 ? -0.562 2.897 16.742 1.00 81.38 87 SER A C 1
ATOM 721 O O . SER A 1 87 ? 0.056 1.838 16.822 1.00 81.38 87 SER A O 1
ATOM 723 N N . GLU A 1 88 ? -0.100 4.031 17.279 1.00 81.12 88 GLU A N 1
ATOM 724 C CA . GLU A 1 88 ? 1.182 4.129 17.999 1.00 81.12 88 GLU A CA 1
ATOM 725 C C . GLU A 1 88 ? 1.138 3.437 19.365 1.00 81.12 88 GLU A C 1
ATOM 727 O O . GLU A 1 88 ? 2.154 2.931 19.836 1.00 81.12 88 GLU A O 1
ATOM 732 N N . ASN A 1 89 ? -0.044 3.371 19.983 1.00 91.38 89 ASN A N 1
ATOM 733 C CA . ASN A 1 89 ? -0.227 2.780 21.305 1.00 91.38 89 ASN A CA 1
ATOM 734 C C . ASN A 1 89 ? -0.827 1.371 21.257 1.00 91.38 89 ASN A C 1
ATOM 736 O O . ASN A 1 89 ? -0.967 0.760 22.309 1.00 91.38 89 ASN A O 1
ATOM 740 N N . TRP A 1 90 ? -1.144 0.822 20.076 1.00 92.12 90 TRP A N 1
ATOM 741 C CA . TRP A 1 90 ? -1.855 -0.459 19.944 1.00 92.12 90 TRP A CA 1
ATOM 742 C C . TRP A 1 90 ? -1.204 -1.582 20.755 1.00 92.12 90 TRP A C 1
ATOM 744 O O . TRP A 1 90 ? -1.885 -2.309 21.472 1.00 92.12 90 TRP A O 1
ATOM 754 N N . GLN A 1 91 ? 0.129 -1.670 20.707 1.00 90.88 91 GLN A N 1
ATOM 755 C CA . GLN A 1 91 ? 0.901 -2.688 21.425 1.00 90.88 91 GLN A CA 1
ATOM 756 C C . GLN A 1 91 ? 0.860 -2.533 22.957 1.00 90.88 91 GLN A C 1
ATOM 758 O O . GLN A 1 91 ? 1.095 -3.507 23.664 1.00 90.88 91 GLN A O 1
ATOM 763 N N . LEU A 1 92 ? 0.539 -1.339 23.465 1.00 94.44 92 LEU A N 1
ATOM 764 C CA . LEU A 1 92 ? 0.415 -1.037 24.896 1.00 94.44 92 LEU A CA 1
ATOM 765 C C . LEU A 1 92 ? -0.985 -1.334 25.449 1.00 94.44 92 LEU A C 1
ATOM 767 O O . LEU A 1 92 ? -1.144 -1.445 26.661 1.00 94.44 92 LEU A O 1
ATOM 771 N N . ILE A 1 93 ? -1.988 -1.441 24.575 1.00 94.06 93 ILE A N 1
ATOM 772 C CA . ILE A 1 93 ? -3.362 -1.803 24.943 1.00 94.06 93 ILE A CA 1
ATOM 773 C C . ILE A 1 93 ? -3.397 -3.308 25.217 1.00 94.06 93 ILE A C 1
ATOM 775 O O . ILE A 1 93 ? -2.817 -4.075 24.444 1.00 94.06 93 ILE A O 1
ATOM 779 N N . ASP A 1 94 ? -4.048 -3.734 26.298 1.00 97.31 94 ASP A N 1
ATOM 780 C CA . ASP A 1 94 ? -4.226 -5.158 26.577 1.00 97.31 94 ASP A CA 1
ATOM 781 C C . ASP A 1 94 ? -5.229 -5.815 25.615 1.00 97.31 94 ASP A C 1
ATOM 783 O O . ASP A 1 94 ? -5.948 -5.148 24.868 1.00 97.31 94 ASP A O 1
ATOM 787 N N . GLU A 1 95 ? -5.254 -7.146 25.593 1.00 93.88 95 GLU A N 1
ATOM 788 C CA . GLU A 1 95 ? -6.068 -7.878 24.620 1.00 93.88 95 GLU A CA 1
ATOM 789 C C . GLU A 1 95 ? -7.569 -7.613 24.789 1.00 93.88 95 GLU A C 1
ATOM 791 O O . GLU A 1 95 ? -8.279 -7.423 23.804 1.00 93.88 95 GLU A O 1
ATOM 796 N N . LYS A 1 96 ? -8.040 -7.499 26.034 1.00 96.31 96 LYS A N 1
ATOM 797 C CA . LYS A 1 96 ? -9.454 -7.267 26.340 1.00 96.31 96 LYS A CA 1
ATOM 798 C C . LYS A 1 96 ? -9.923 -5.909 25.812 1.00 96.31 96 LYS A C 1
ATOM 800 O O . LYS A 1 96 ? -11.047 -5.782 25.321 1.00 96.31 96 LYS A O 1
ATOM 805 N N . ASP A 1 97 ? -9.094 -4.881 25.932 1.00 96.25 97 ASP A N 1
ATOM 806 C CA . ASP A 1 97 ? -9.426 -3.547 25.441 1.00 96.25 97 ASP A CA 1
ATOM 807 C C . ASP A 1 97 ? -9.299 -3.456 23.912 1.00 96.25 97 ASP A C 1
ATOM 809 O O . ASP A 1 97 ? -10.105 -2.779 23.266 1.00 96.25 97 ASP A O 1
ATOM 813 N N . ARG A 1 98 ? -8.362 -4.189 23.296 1.00 96.25 98 ARG A N 1
ATOM 814 C CA . ARG A 1 98 ? -8.293 -4.312 21.828 1.00 96.25 98 ARG A CA 1
ATOM 815 C C . ARG A 1 98 ? -9.542 -4.970 21.250 1.00 96.25 98 ARG A C 1
ATOM 817 O O . ARG A 1 98 ? -10.083 -4.454 20.272 1.00 96.25 98 ARG A O 1
ATOM 824 N N . GLU A 1 99 ? -10.019 -6.055 21.859 1.00 95.50 99 GLU A N 1
ATOM 825 C CA . GLU A 1 99 ? -11.262 -6.733 21.467 1.00 95.50 99 GLU A CA 1
ATOM 826 C C . GLU A 1 99 ? -12.455 -5.767 21.512 1.00 95.50 99 GLU A C 1
ATOM 828 O O . GLU A 1 99 ? -13.196 -5.644 20.537 1.00 95.50 99 GLU A O 1
ATOM 833 N N . GLN A 1 100 ? -12.585 -4.980 22.585 1.00 95.69 100 GLN A N 1
ATOM 834 C CA . GLN A 1 100 ? -13.644 -3.970 22.691 1.00 95.69 100 GLN A CA 1
ATOM 835 C C . GLN A 1 100 ? -13.556 -2.895 21.599 1.00 95.69 100 GLN A C 1
ATOM 837 O O . GLN A 1 100 ? -14.584 -2.479 21.055 1.00 95.69 100 GLN A O 1
ATOM 842 N N . ILE A 1 101 ? -12.349 -2.428 21.263 1.00 93.94 101 ILE A N 1
ATOM 843 C CA . ILE A 1 101 ? -12.152 -1.460 20.174 1.00 93.94 101 ILE A CA 1
ATOM 844 C C . ILE A 1 101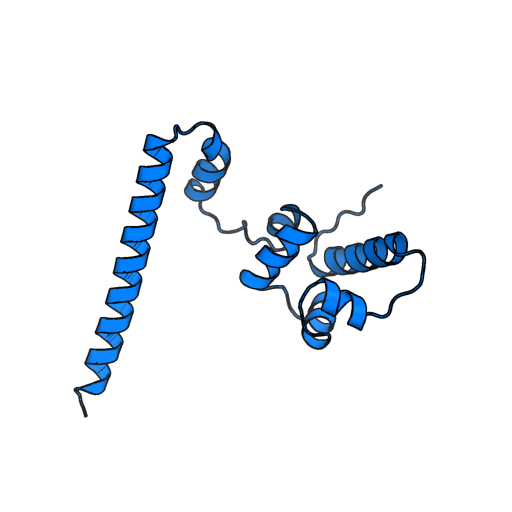 ? -12.612 -2.060 18.841 1.00 93.94 101 ILE A C 1
ATOM 846 O O . ILE A 1 101 ? -13.320 -1.386 18.087 1.00 93.94 101 ILE A O 1
ATOM 850 N N . ILE A 1 102 ? -12.258 -3.318 18.566 1.00 94.00 102 ILE A N 1
ATOM 851 C CA . ILE A 1 102 ? -12.678 -4.033 17.353 1.00 94.00 102 ILE A CA 1
ATOM 852 C C . ILE A 1 102 ? -14.205 -4.126 17.293 1.00 94.00 102 ILE A C 1
ATOM 854 O O . ILE A 1 102 ? -14.790 -3.691 16.300 1.00 94.00 102 ILE A O 1
ATOM 858 N N . GLU A 1 103 ? -14.869 -4.559 18.367 1.00 95.44 103 GLU A N 1
ATOM 859 C CA . GLU A 1 103 ? -16.335 -4.633 18.406 1.00 95.44 103 GLU A CA 1
ATOM 860 C C . GLU A 1 103 ? -17.007 -3.274 18.147 1.00 95.44 103 GLU A C 1
ATOM 862 O O . GLU A 1 103 ? -18.040 -3.178 17.478 1.00 95.44 103 GLU A O 1
ATOM 867 N N . ILE A 1 104 ? -16.454 -2.185 18.696 1.00 94.38 104 ILE A N 1
ATOM 868 C CA . ILE A 1 104 ? -16.977 -0.831 18.468 1.00 94.38 104 ILE A CA 1
ATOM 869 C C . ILE A 1 104 ? -16.890 -0.469 16.981 1.00 94.38 104 ILE A C 1
ATOM 871 O O . ILE A 1 104 ? -17.842 0.1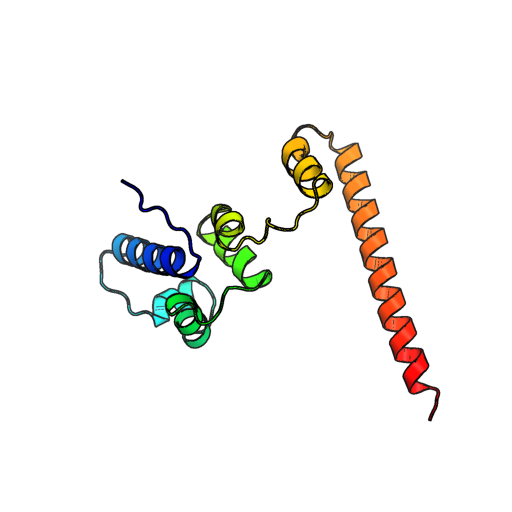07 16.437 1.00 94.38 104 ILE A O 1
ATOM 875 N N . ILE A 1 105 ? -15.773 -0.803 16.332 1.00 91.25 105 ILE A N 1
ATOM 876 C CA . ILE A 1 105 ? -15.558 -0.566 14.903 1.00 91.25 105 ILE A CA 1
ATOM 877 C C . ILE A 1 105 ? -16.552 -1.392 14.081 1.00 91.25 105 ILE A C 1
ATOM 879 O O . ILE A 1 105 ? -17.247 -0.823 13.236 1.00 91.25 105 ILE A O 1
ATOM 883 N N . GLU A 1 106 ? -16.692 -2.688 14.366 1.00 91.56 106 GLU A N 1
ATOM 884 C CA . GLU A 1 106 ? -17.623 -3.592 13.679 1.00 91.56 106 GLU A CA 1
ATOM 885 C C . GLU A 1 106 ? -19.071 -3.093 13.770 1.00 91.56 106 GLU A C 1
ATOM 887 O O . GLU A 1 106 ? -19.712 -2.853 12.742 1.00 91.56 106 GLU A O 1
ATOM 892 N N . ARG A 1 107 ? -19.553 -2.772 14.981 1.00 92.19 107 ARG A N 1
ATOM 893 C CA . ARG A 1 107 ? -20.890 -2.180 15.188 1.00 92.19 107 ARG A CA 1
ATOM 894 C C . ARG A 1 107 ? -21.066 -0.848 14.451 1.00 92.19 107 ARG A C 1
ATOM 896 O O . ARG A 1 107 ? -22.175 -0.462 14.074 1.00 92.19 107 ARG A O 1
ATOM 903 N N . GLY A 1 108 ? -19.998 -0.068 14.289 1.00 89.50 108 GLY A N 1
ATOM 904 C CA . GLY A 1 108 ? -20.006 1.156 13.486 1.00 89.50 108 GLY A CA 1
ATOM 905 C C . GLY A 1 108 ? -20.214 0.880 11.994 1.00 89.50 108 GLY A C 1
ATOM 906 O O . GLY A 1 108 ? -21.028 1.550 11.350 1.00 89.50 108 GLY A O 1
ATOM 907 N N . LEU A 1 109 ? -19.511 -0.120 11.460 1.00 82.75 109 LEU A N 1
ATOM 908 C CA . LEU A 1 109 ? -19.585 -0.527 10.057 1.00 82.75 109 LEU A CA 1
ATOM 909 C C . LEU A 1 109 ? -20.952 -1.119 9.702 1.00 82.75 109 LEU A C 1
ATOM 911 O O . LEU A 1 109 ? -21.537 -0.723 8.691 1.00 82.75 109 LEU A O 1
ATOM 915 N N . GLU A 1 110 ? -21.507 -1.979 10.556 1.00 88.31 110 GLU A N 1
ATOM 916 C CA . GLU A 1 110 ? -22.840 -2.563 10.363 1.00 88.31 110 GLU A CA 1
ATOM 917 C C . GLU A 1 110 ? -23.932 -1.492 10.289 1.00 88.31 110 GLU A C 1
ATOM 919 O O . GLU A 1 110 ? -24.751 -1.492 9.369 1.00 88.31 110 GLU A O 1
ATOM 924 N N . ARG A 1 111 ? -23.909 -0.508 11.200 1.00 88.25 111 ARG A N 1
ATOM 925 C CA . ARG A 1 111 ? -24.868 0.611 11.188 1.00 88.25 111 ARG A CA 1
ATOM 926 C C . ARG A 1 111 ? -24.812 1.404 9.887 1.00 88.25 111 ARG A C 1
ATOM 928 O O . ARG A 1 111 ? -25.853 1.804 9.364 1.00 88.25 111 ARG A O 1
ATOM 935 N N . LYS A 1 112 ? -23.609 1.637 9.355 1.00 82.50 112 LYS A N 1
ATOM 936 C CA . LYS A 1 112 ? -23.431 2.337 8.078 1.00 82.50 112 LYS A CA 1
ATOM 937 C C . LYS A 1 112 ? -23.941 1.498 6.906 1.00 82.50 112 LYS A C 1
ATOM 939 O O . LYS A 1 112 ? -24.604 2.054 6.034 1.00 82.50 112 LYS A O 1
ATOM 944 N N . SER A 1 113 ? -23.659 0.194 6.908 1.00 79.25 113 SER A N 1
ATOM 945 C CA . SER A 1 113 ? -24.141 -0.750 5.894 1.00 79.25 113 SER A CA 1
ATOM 946 C C . SER A 1 113 ? -25.671 -0.770 5.851 1.00 79.25 113 SER A C 1
ATOM 948 O O . SER A 1 113 ? -26.251 -0.440 4.820 1.00 79.25 113 SER A O 1
ATOM 950 N N . ASN A 1 114 ? -26.319 -0.997 6.998 1.00 80.00 114 ASN A N 1
ATOM 951 C CA . ASN A 1 114 ? -27.778 -1.072 7.124 1.00 80.00 114 ASN A CA 1
ATOM 952 C C . ASN A 1 114 ? -28.483 0.225 6.707 1.00 80.00 114 ASN A C 1
ATOM 954 O O . ASN A 1 114 ? -29.531 0.187 6.063 1.00 80.00 114 ASN A O 1
ATOM 958 N N . LYS A 1 115 ? -27.889 1.383 7.022 1.00 81.44 115 LYS A N 1
ATOM 959 C CA . LYS A 1 115 ? -28.408 2.687 6.586 1.00 81.44 115 LYS A CA 1
ATOM 960 C C . LYS A 1 115 ? -28.347 2.860 5.064 1.00 81.44 115 LYS A C 1
ATOM 962 O O . LYS A 1 115 ? -29.198 3.531 4.489 1.00 81.44 115 LYS A O 1
ATOM 967 N N . LEU A 1 116 ? -27.346 2.278 4.402 1.00 68.56 116 LEU A N 1
ATOM 968 C CA . LEU A 1 116 ? -27.196 2.355 2.949 1.00 68.56 116 LEU A CA 1
ATOM 969 C C . LEU A 1 116 ? -28.202 1.445 2.228 1.00 68.56 116 LEU A C 1
ATOM 971 O O . LEU A 1 116 ? -28.716 1.820 1.177 1.00 68.56 116 LEU A O 1
ATOM 975 N N . THR A 1 117 ? -28.506 0.277 2.797 1.00 69.88 117 THR A N 1
ATOM 976 C CA . THR A 1 117 ? -29.545 -0.636 2.297 1.00 69.88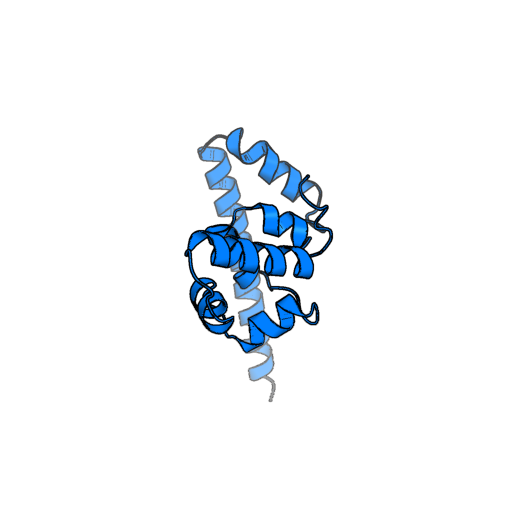 117 THR A CA 1
ATOM 977 C C . THR A 1 117 ? -30.946 -0.058 2.479 1.00 69.88 117 THR A C 1
ATOM 979 O O . THR A 1 117 ? -31.739 -0.142 1.549 1.00 69.88 117 THR A O 1
ATOM 982 N N . SER A 1 118 ? -31.236 0.591 3.615 1.00 69.81 118 SER A N 1
ATOM 983 C CA . SER A 1 118 ? -32.552 1.201 3.870 1.00 69.81 118 SER A CA 1
ATOM 984 C C . SER A 1 118 ? -32.864 2.410 2.981 1.00 69.81 118 SER A C 1
ATOM 986 O O . SER A 1 118 ? -34.027 2.709 2.742 1.00 69.81 118 SER A O 1
ATOM 988 N N . LEU A 1 119 ? -31.840 3.136 2.520 1.00 66.62 119 LEU A N 1
ATOM 989 C CA . LEU A 1 119 ? -32.016 4.273 1.608 1.00 66.62 119 LEU A CA 1
ATOM 990 C C . LEU A 1 119 ? -32.331 3.815 0.179 1.00 66.62 119 LEU A C 1
ATOM 992 O O . LEU A 1 119 ? -33.169 4.416 -0.478 1.00 66.62 119 LEU A O 1
ATOM 996 N N . LYS A 1 120 ? -31.713 2.721 -0.283 1.00 63.38 120 LYS A N 1
ATOM 997 C CA . LYS A 1 120 ? -31.958 2.174 -1.626 1.00 63.38 120 LYS A CA 1
ATOM 998 C C . LYS A 1 120 ? -33.352 1.564 -1.777 1.00 63.38 120 LYS A C 1
ATOM 1000 O O . LYS A 1 120 ? -33.957 1.704 -2.829 1.00 63.38 120 LYS A O 1
ATOM 1005 N N . SER A 1 121 ? -33.876 0.925 -0.731 1.00 65.19 121 SER A N 1
ATOM 1006 C CA . SER A 1 121 ? -35.227 0.352 -0.758 1.00 65.19 121 SER A CA 1
ATOM 1007 C C . SER A 1 121 ? -36.343 1.400 -0.688 1.00 65.19 121 SER A C 1
ATOM 1009 O O . SER A 1 121 ? -37.461 1.106 -1.098 1.00 65.19 121 SER A O 1
ATOM 1011 N N . ALA A 1 122 ? -36.064 2.615 -0.204 1.00 62.34 122 ALA A N 1
ATOM 1012 C CA . ALA A 1 122 ? -37.038 3.708 -0.186 1.00 62.34 122 ALA A CA 1
ATOM 1013 C C . ALA A 1 122 ? -37.240 4.346 -1.575 1.00 62.34 122 ALA A C 1
ATOM 1015 O O . ALA A 1 122 ? -38.360 4.738 -1.902 1.00 62.34 122 ALA A O 1
ATOM 1016 N N . ASP A 1 123 ? -36.191 4.389 -2.405 1.00 58.12 123 ASP A N 1
ATOM 1017 C CA . ASP A 1 123 ? -36.247 4.955 -3.763 1.00 58.12 123 ASP A CA 1
ATOM 1018 C C . ASP A 1 123 ? -36.988 4.042 -4.766 1.00 58.12 123 ASP A C 1
ATOM 1020 O O . ASP A 1 123 ? -37.543 4.530 -5.747 1.00 58.12 123 ASP A O 1
ATOM 1024 N N . GLU A 1 124 ? -37.067 2.729 -4.517 1.00 57.84 124 GLU A N 1
ATOM 1025 C CA . GLU A 1 124 ? -37.717 1.763 -5.426 1.00 57.84 124 GLU A CA 1
ATOM 1026 C C . GLU A 1 124 ? -39.235 1.609 -5.199 1.00 57.84 124 GLU A C 1
ATOM 1028 O O . GLU A 1 124 ? -39.931 1.044 -6.039 1.00 57.84 124 GLU A O 1
ATOM 1033 N N . THR A 1 125 ? -39.781 2.138 -4.098 1.00 59.12 125 THR A N 1
ATOM 1034 C CA . THR A 1 125 ? -41.228 2.066 -3.787 1.00 59.12 125 THR A CA 1
ATOM 1035 C C . THR A 1 125 ? -42.021 3.325 -4.161 1.00 59.12 125 THR A C 1
ATOM 1037 O O . THR A 1 125 ? -43.208 3.415 -3.857 1.00 59.12 125 THR A O 1
ATOM 1040 N N . GLY A 1 126 ? -41.373 4.306 -4.798 1.00 55.00 126 GLY A N 1
ATOM 1041 C CA . GLY A 1 126 ? -41.942 5.616 -5.137 1.00 55.00 126 GLY A CA 1
ATOM 1042 C C . GLY A 1 126 ? -42.101 5.885 -6.638 1.00 55.00 126 GLY A C 1
ATOM 1043 O O . GLY A 1 126 ? -41.836 7.006 -7.069 1.00 55.00 126 GLY A O 1
ATOM 1044 N N . SER A 1 127 ? -42.481 4.888 -7.445 1.00 46.38 127 SER A N 1
ATOM 1045 C CA . SER A 1 127 ? -42.829 5.054 -8.871 1.00 46.38 127 SER A CA 1
ATOM 1046 C C . SER A 1 127 ? -44.153 4.389 -9.216 1.00 46.38 127 SER A C 1
ATOM 1048 O O . SER A 1 127 ? -44.404 3.283 -8.690 1.00 46.38 127 SER A O 1
#

Foldseek 3Di:
DDPPLLAQLSVLVVVQVVVCVVVVHDDDQQVVCVVLVHGSVVSVCSNVVVDDDDPVSLVSVCVVPNPVSCVRSVVVVPVPPVVVVCVVCVVVDDPVVVVVVVVVVVVVVVVVVVVVVVVVVVVVVPD